Protein AF-A0A5C8M0U9-F1 (afdb_monomer)

Foldseek 3Di:
DDDDDDDDDDPPDDPPDDQDDQDPVVDPLVRSLVSLVVLLVVLVVLLVVLLVVVLVVLVVCCVVPVDNVSNVVSVVVVVVLVVCLQVVLVVQLVVPPPPNSVSSVSSSVSSSVSSVVSSVVSVVVVVVPD

Nearest PDB structures (foldseek):
  3gi7-assembly1_A  TM=7.971E-01  e=1.619E-02  Pseudomonas putida KT2440
  1s94-assembly1_A  TM=4.482E-01  e=2.150E+00  Doryteuthis pealeii
  8fvt-assembly1_B  TM=3.453E-01  e=6.035E+00  synthetic construct
  8fih-assembly1_C  TM=3.355E-01  e=8.361E+00  synthetic construct
  5vlr-assembly2_B  TM=3.424E-01  e=9.320E+00  Homo sapiens

Sequence (130 aa):
MIKPLLLLTVISAFPLSAQQNCDPQQQNKVDYMQCLDQQLQQTRRELTSWENNHLFKLEEQASSTGRKDGLKLFNKARQSFELYTEQDCRWQFVGQLPDNHTASVSYKQCQLYHLKQRIEFLKHVNSTSD

Structure (mmCIF, N/CA/C/O backbone):
data_AF-A0A5C8M0U9-F1
#
_entry.id   AF-A0A5C8M0U9-F1
#
loop_
_atom_site.group_PDB
_atom_site.id
_atom_site.type_symbol
_atom_site.label_atom_id
_atom_site.label_alt_id
_atom_site.label_comp_id
_atom_site.label_asym_id
_atom_site.label_entity_id
_atom_site.label_seq_id
_atom_site.pdbx_PDB_ins_code
_atom_site.Cartn_x
_atom_site.Cartn_y
_atom_site.Cartn_z
_atom_site.occupancy
_atom_site.B_iso_or_equiv
_atom_site.auth_seq_id
_atom_site.auth_comp_id
_atom_site.auth_asym_id
_atom_site.auth_atom_id
_atom_site.pdbx_PDB_model_num
ATOM 1 N N . MET A 1 1 ? 30.870 41.735 34.793 1.00 40.66 1 MET A N 1
ATOM 2 C CA . MET A 1 1 ? 30.517 41.886 33.363 1.00 40.66 1 MET A CA 1
ATOM 3 C C . MET A 1 1 ? 30.159 40.509 32.821 1.00 40.66 1 MET A C 1
ATOM 5 O O . MET A 1 1 ? 31.058 39.726 32.560 1.00 40.66 1 MET A O 1
ATOM 9 N N . ILE A 1 2 ? 28.868 40.172 32.753 1.00 47.47 2 ILE A N 1
ATOM 10 C CA . ILE A 1 2 ? 28.381 38.878 32.243 1.00 47.47 2 ILE A CA 1
ATOM 11 C C . ILE A 1 2 ? 27.804 39.149 30.853 1.00 47.47 2 ILE A C 1
ATOM 13 O O . ILE A 1 2 ? 26.896 39.964 30.713 1.00 47.47 2 ILE A O 1
ATOM 17 N N . LYS A 1 3 ? 28.394 38.538 29.824 1.00 48.59 3 LYS A N 1
ATOM 18 C CA . LYS A 1 3 ? 28.011 38.722 28.419 1.00 48.59 3 LYS A CA 1
ATOM 19 C C . LYS A 1 3 ? 26.978 37.639 28.071 1.00 48.59 3 LYS A C 1
ATOM 21 O O . LYS A 1 3 ? 27.310 36.464 28.224 1.00 48.59 3 LYS A O 1
ATOM 26 N N . PRO A 1 4 ? 25.748 37.981 27.653 1.00 50.06 4 PRO A N 1
ATOM 27 C CA . PRO A 1 4 ? 24.746 36.977 27.334 1.00 50.06 4 PRO A CA 1
ATOM 28 C C . PRO A 1 4 ? 25.096 36.340 25.986 1.00 50.06 4 PRO A C 1
ATOM 30 O O . PRO A 1 4 ? 25.284 37.031 24.984 1.00 50.06 4 PRO A O 1
ATOM 33 N N . LEU A 1 5 ? 25.228 35.016 25.982 1.00 57.94 5 LEU A N 1
ATOM 34 C CA . LEU A 1 5 ? 25.444 34.213 24.786 1.00 57.94 5 LEU A CA 1
ATOM 35 C C . LEU A 1 5 ? 24.072 33.946 24.147 1.00 57.94 5 LEU A C 1
ATOM 37 O O . LEU A 1 5 ? 23.254 33.219 24.706 1.00 57.94 5 LEU A O 1
ATOM 41 N N . LEU A 1 6 ? 23.800 34.581 23.006 1.00 57.78 6 LEU A N 1
ATOM 42 C CA . LEU A 1 6 ? 22.590 34.366 22.208 1.00 57.78 6 LEU A CA 1
ATOM 43 C C . LEU A 1 6 ? 22.635 32.971 21.562 1.00 57.78 6 LEU A C 1
ATOM 45 O O . LEU A 1 6 ? 23.455 32.727 20.677 1.00 57.78 6 LEU A O 1
ATOM 49 N N . LEU A 1 7 ? 21.753 32.064 21.994 1.00 56.03 7 LEU A N 1
ATOM 50 C CA . LEU A 1 7 ? 21.484 30.806 21.291 1.00 56.03 7 LEU A CA 1
ATOM 51 C C . LEU A 1 7 ? 20.644 31.097 20.037 1.00 56.03 7 LEU A C 1
ATOM 53 O O . LEU A 1 7 ? 19.485 31.495 20.138 1.00 56.03 7 LEU A O 1
ATOM 57 N N . LEU A 1 8 ? 21.225 30.871 18.859 1.00 55.44 8 LEU A N 1
ATOM 58 C CA . LEU A 1 8 ? 20.513 30.828 17.581 1.00 55.44 8 LEU A CA 1
ATOM 59 C C . LEU A 1 8 ? 19.784 29.484 17.462 1.00 55.44 8 LEU A C 1
ATOM 61 O O . LEU A 1 8 ? 20.412 28.441 17.282 1.00 55.44 8 LEU A O 1
ATOM 65 N N . THR A 1 9 ? 18.458 29.501 17.565 1.00 57.66 9 THR A N 1
ATOM 66 C CA . THR A 1 9 ? 17.616 28.343 17.259 1.00 57.66 9 THR A CA 1
ATOM 67 C C . THR A 1 9 ? 17.531 28.165 15.744 1.00 57.66 9 THR A C 1
ATOM 69 O O . THR A 1 9 ? 16.967 28.988 15.026 1.00 57.66 9 THR A O 1
ATOM 72 N N . VAL A 1 10 ? 18.113 27.078 15.239 1.00 63.31 10 VAL A N 1
ATOM 73 C CA . VAL A 1 10 ? 18.005 26.695 13.828 1.00 63.31 10 VAL A CA 1
ATOM 74 C C . VAL A 1 10 ? 16.630 26.062 13.626 1.00 63.31 10 VAL A C 1
ATOM 76 O O . VAL A 1 10 ? 16.391 24.933 14.045 1.00 63.31 10 VAL A O 1
ATOM 79 N N . ILE A 1 11 ? 15.701 26.800 13.019 1.00 65.00 11 ILE A N 1
ATOM 80 C CA . ILE A 1 11 ? 14.409 26.254 12.596 1.00 65.00 11 ILE A CA 1
ATOM 81 C C . ILE A 1 11 ? 14.674 25.441 11.326 1.00 65.00 11 ILE A C 1
ATOM 83 O O . ILE A 1 11 ? 14.799 25.993 10.234 1.00 65.00 11 ILE A O 1
ATOM 87 N N . SER A 1 12 ? 14.808 24.124 11.462 1.00 58.06 12 SER A N 1
ATOM 88 C CA . SER A 1 12 ? 14.847 23.213 10.319 1.00 58.06 12 SER A CA 1
ATOM 89 C C . SER A 1 12 ? 13.464 23.173 9.671 1.00 58.06 12 SER A C 1
ATOM 91 O O . SER A 1 12 ? 12.533 22.574 10.212 1.00 58.06 12 SER A O 1
ATOM 93 N N . ALA A 1 13 ? 13.324 23.825 8.518 1.00 58.94 13 ALA A N 1
ATOM 94 C CA . ALA A 1 13 ? 12.159 23.680 7.660 1.00 58.94 13 ALA A CA 1
ATOM 95 C C . ALA A 1 13 ? 12.150 22.256 7.084 1.00 58.94 13 ALA A C 1
ATOM 97 O O . ALA A 1 13 ? 12.946 21.927 6.205 1.00 58.94 13 ALA A O 1
ATOM 98 N N . PHE A 1 14 ? 11.270 21.395 7.595 1.00 59.28 14 PHE A N 1
ATOM 99 C CA . PHE A 1 14 ? 10.974 20.128 6.936 1.00 59.28 14 PHE A CA 1
ATOM 100 C C . PHE A 1 14 ? 10.232 20.453 5.634 1.00 59.28 14 PHE A C 1
ATOM 102 O O . PHE A 1 14 ? 9.195 21.119 5.699 1.00 59.28 14 PHE A O 1
ATOM 109 N N . PRO A 1 15 ? 10.735 20.048 4.455 1.00 54.22 15 PRO A N 1
ATOM 110 C CA . PRO A 1 15 ? 10.014 20.287 3.217 1.00 54.22 15 PRO A CA 1
ATOM 111 C C . PRO A 1 15 ? 8.663 19.571 3.293 1.00 54.22 15 PRO A C 1
ATOM 113 O O . PRO A 1 15 ? 8.599 18.351 3.452 1.00 54.22 15 PRO A O 1
ATOM 116 N N . LEU A 1 16 ? 7.582 20.347 3.191 1.00 53.25 16 LEU A N 1
ATOM 117 C CA . LEU A 1 16 ? 6.240 19.826 2.972 1.00 53.25 16 LEU A CA 1
ATOM 118 C C . LEU A 1 16 ? 6.297 19.067 1.641 1.00 53.25 16 LEU A C 1
ATOM 120 O O . LEU A 1 16 ? 6.581 19.668 0.605 1.00 53.25 16 LEU A O 1
ATOM 124 N N . SER A 1 17 ? 6.130 17.745 1.667 1.00 54.72 17 SER A N 1
ATOM 125 C CA . SER A 1 17 ? 6.232 16.911 0.470 1.00 54.72 17 SER A CA 1
ATOM 126 C C . SER A 1 17 ? 5.119 17.287 -0.508 1.00 54.72 17 SER A C 1
ATOM 128 O O . SER A 1 17 ? 3.985 16.826 -0.368 1.00 54.72 17 SER A O 1
ATOM 130 N N . ALA A 1 18 ? 5.427 18.151 -1.476 1.00 56.53 18 ALA A N 1
ATOM 131 C CA . ALA A 1 18 ? 4.554 18.414 -2.608 1.00 56.53 18 ALA A CA 1
ATOM 132 C C . ALA A 1 18 ? 4.308 17.094 -3.351 1.00 56.53 18 ALA A C 1
ATOM 134 O O . ALA A 1 18 ? 5.226 16.284 -3.493 1.00 56.53 18 ALA A O 1
ATOM 135 N N . GLN A 1 19 ? 3.073 16.873 -3.807 1.00 58.19 19 GLN A N 1
ATOM 136 C CA . GLN A 1 19 ? 2.703 15.710 -4.610 1.00 58.19 19 GLN A CA 1
ATOM 137 C C . GLN A 1 19 ? 3.597 15.680 -5.864 1.00 58.19 19 GLN A C 1
ATOM 139 O O . GLN A 1 19 ? 3.405 16.468 -6.789 1.00 58.19 19 GLN A O 1
ATOM 144 N N . GLN A 1 20 ? 4.621 14.826 -5.875 1.00 69.12 20 GLN A N 1
ATOM 145 C CA . GLN A 1 20 ? 5.516 14.689 -7.021 1.00 69.12 20 GLN A CA 1
ATOM 146 C C . GLN A 1 20 ? 4.771 13.952 -8.133 1.00 69.12 20 GLN A C 1
ATOM 148 O O . GLN A 1 20 ? 4.398 12.792 -7.969 1.00 69.12 20 GLN A O 1
ATOM 153 N N . ASN A 1 21 ? 4.568 14.610 -9.272 1.00 82.69 21 ASN A N 1
ATOM 154 C CA . ASN A 1 21 ? 4.055 13.955 -10.471 1.00 82.69 21 ASN A CA 1
ATOM 155 C C . ASN A 1 21 ? 5.217 13.236 -11.168 1.00 82.69 21 ASN A C 1
ATOM 157 O O . ASN A 1 21 ? 6.126 13.891 -11.672 1.00 82.69 21 ASN A O 1
ATOM 161 N N . CYS A 1 22 ? 5.205 11.899 -11.178 1.00 90.19 22 CYS A N 1
ATOM 162 C CA . CYS A 1 22 ? 6.167 11.121 -11.961 1.00 90.19 22 CYS A CA 1
ATOM 163 C C . CYS A 1 22 ? 5.694 11.059 -13.410 1.00 90.19 22 CYS A C 1
ATOM 165 O O . CYS A 1 22 ? 4.616 10.521 -13.672 1.00 90.19 22 CYS A O 1
ATOM 167 N N . ASP A 1 23 ? 6.502 11.565 -14.335 1.00 90.06 23 ASP A N 1
ATOM 168 C CA . ASP A 1 23 ? 6.188 11.601 -15.761 1.00 90.06 23 ASP A CA 1
ATOM 169 C C . ASP A 1 23 ? 7.299 10.895 -16.557 1.00 90.06 23 ASP A C 1
ATOM 171 O O . ASP A 1 23 ? 8.425 11.400 -16.621 1.00 90.06 23 ASP A O 1
ATOM 175 N N . PRO A 1 24 ? 7.006 9.744 -17.194 1.00 87.69 24 PRO A N 1
ATOM 176 C CA . PRO A 1 24 ? 7.995 9.019 -17.984 1.00 87.69 24 PRO A CA 1
ATOM 177 C C . PRO A 1 24 ? 8.442 9.778 -19.247 1.00 87.69 24 PRO A C 1
ATOM 179 O O . PRO A 1 24 ? 9.427 9.379 -19.859 1.00 87.69 24 PRO A O 1
ATOM 182 N N . GLN A 1 25 ? 7.742 10.846 -19.655 1.00 89.50 25 GLN A N 1
ATOM 183 C CA . GLN A 1 25 ? 8.141 11.714 -20.771 1.00 89.50 25 GLN A CA 1
ATOM 184 C C . GLN A 1 25 ? 9.144 12.798 -20.352 1.00 89.50 25 GLN A C 1
ATOM 186 O O . GLN A 1 25 ? 9.871 13.320 -21.195 1.00 89.50 25 GLN A O 1
ATOM 191 N N . GLN A 1 26 ? 9.189 13.147 -19.063 1.00 88.62 26 GLN A N 1
ATOM 192 C CA . GLN A 1 26 ? 10.030 14.232 -18.536 1.00 88.62 26 GLN A CA 1
ATOM 193 C C . GLN A 1 26 ? 11.240 13.724 -17.748 1.00 88.62 26 GLN A C 1
ATOM 195 O O . GLN A 1 26 ? 12.164 14.488 -17.473 1.00 88.62 26 GLN A O 1
ATOM 200 N N . GLN A 1 27 ? 11.242 12.447 -17.370 1.00 91.44 27 GLN A N 1
ATOM 201 C CA . GLN A 1 27 ? 12.256 11.838 -16.516 1.00 91.44 27 GLN A CA 1
ATOM 202 C C . GLN A 1 27 ? 12.974 10.716 -17.263 1.00 91.44 27 GLN A C 1
ATOM 204 O O . GLN A 1 27 ? 12.361 9.944 -18.001 1.00 91.44 27 GLN A O 1
ATOM 209 N N . ASN A 1 28 ? 14.285 10.581 -17.046 1.00 93.94 28 ASN A N 1
ATOM 210 C CA . ASN A 1 28 ? 14.985 9.382 -17.498 1.00 93.94 28 ASN A CA 1
ATOM 211 C C . ASN A 1 28 ? 14.521 8.158 -16.679 1.00 93.94 28 ASN A C 1
ATOM 213 O O . ASN A 1 28 ? 13.869 8.286 -15.643 1.00 93.94 28 ASN A O 1
ATOM 217 N N . LYS A 1 29 ? 14.888 6.952 -17.125 1.00 92.75 29 LYS A N 1
ATOM 218 C CA . LYS A 1 29 ? 14.478 5.693 -16.478 1.00 92.75 29 LYS A CA 1
ATOM 219 C C . LYS A 1 29 ? 14.811 5.632 -14.980 1.00 92.75 29 LYS A C 1
ATOM 221 O O . LYS A 1 29 ? 14.010 5.125 -14.202 1.00 92.75 29 LYS A O 1
ATOM 226 N N . VAL A 1 30 ? 15.979 6.136 -14.577 1.00 93.62 30 VAL A N 1
ATOM 227 C CA . VAL A 1 30 ? 16.429 6.105 -13.176 1.00 93.62 30 VAL A CA 1
ATOM 228 C C . VAL A 1 30 ? 15.604 7.073 -12.334 1.00 93.62 30 VAL A C 1
ATOM 230 O O . VAL A 1 30 ? 15.045 6.664 -11.318 1.00 93.62 30 VAL A O 1
ATOM 233 N N . ASP A 1 31 ? 15.463 8.315 -12.789 1.00 93.81 31 ASP A N 1
ATOM 234 C CA . ASP A 1 31 ? 14.711 9.358 -12.085 1.00 93.81 31 ASP A CA 1
ATOM 235 C C . ASP A 1 31 ? 13.225 9.000 -11.983 1.00 93.81 31 ASP A C 1
ATOM 237 O O . ASP A 1 31 ? 12.603 9.190 -10.938 1.00 93.81 31 ASP A O 1
ATOM 241 N N . TYR A 1 32 ? 12.659 8.417 -13.042 1.00 95.19 32 TYR A N 1
ATOM 242 C CA . TYR A 1 32 ? 11.277 7.950 -13.048 1.00 95.19 32 TYR A CA 1
ATOM 243 C C . TYR A 1 32 ? 11.053 6.836 -12.018 1.00 95.19 32 TYR A C 1
ATOM 245 O O . TYR A 1 32 ? 10.102 6.881 -11.238 1.00 95.19 32 TYR A O 1
ATOM 253 N N . MET A 1 33 ? 11.962 5.860 -11.959 1.00 95.38 33 MET A N 1
ATOM 254 C CA . MET A 1 33 ? 11.897 4.776 -10.979 1.00 95.38 33 MET A CA 1
ATOM 255 C C . MET A 1 33 ? 12.034 5.281 -9.540 1.00 95.38 33 MET A C 1
ATOM 257 O O . MET A 1 33 ? 11.239 4.893 -8.684 1.00 95.38 33 MET A O 1
ATOM 261 N N . GLN A 1 34 ? 12.983 6.186 -9.280 1.00 95.38 34 GLN A N 1
ATOM 262 C CA . GLN A 1 34 ? 13.146 6.820 -7.967 1.00 95.38 34 GLN A CA 1
ATOM 263 C C . GLN A 1 34 ? 11.910 7.628 -7.567 1.00 95.38 34 GLN A C 1
ATOM 265 O O . GLN A 1 34 ? 11.476 7.577 -6.417 1.00 95.38 34 GLN A O 1
ATOM 270 N N . CYS A 1 35 ? 11.309 8.337 -8.520 1.00 96.19 35 CYS A N 1
ATOM 271 C CA . CYS A 1 35 ? 10.071 9.064 -8.296 1.00 96.19 35 CYS A CA 1
ATOM 272 C C . CYS A 1 35 ? 8.926 8.113 -7.902 1.00 96.19 35 CYS A C 1
ATOM 274 O O . CYS A 1 35 ? 8.211 8.376 -6.933 1.00 96.19 35 CYS A O 1
ATOM 276 N N . LEU A 1 36 ? 8.769 6.976 -8.595 1.00 96.75 36 LEU A N 1
ATOM 277 C CA . LEU A 1 36 ? 7.761 5.970 -8.240 1.00 96.75 36 LEU A CA 1
ATOM 278 C C . LEU A 1 36 ? 7.990 5.398 -6.834 1.00 96.75 36 LEU A C 1
ATOM 280 O O . LEU A 1 36 ? 7.025 5.179 -6.102 1.00 96.75 36 LEU A O 1
ATOM 284 N N . ASP A 1 37 ? 9.246 5.190 -6.434 1.00 97.19 37 ASP A N 1
ATOM 285 C CA . ASP A 1 37 ? 9.594 4.764 -5.075 1.00 97.19 37 ASP A CA 1
ATOM 286 C C . ASP A 1 37 ? 9.204 5.799 -4.0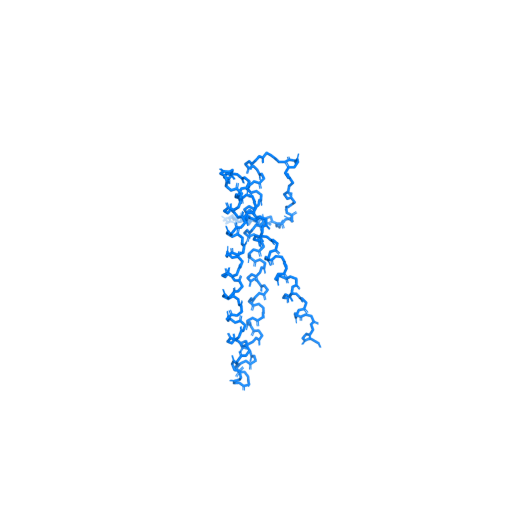15 1.00 97.19 37 ASP A C 1
ATOM 288 O O . ASP A 1 37 ? 8.595 5.447 -2.999 1.00 97.19 37 ASP A O 1
ATOM 292 N N . GLN A 1 38 ? 9.486 7.079 -4.269 1.00 96.50 38 GLN A N 1
ATOM 293 C CA . GLN A 1 38 ? 9.098 8.180 -3.385 1.00 96.50 38 GLN A CA 1
ATOM 294 C C . GLN A 1 38 ? 7.574 8.294 -3.264 1.00 96.50 38 GLN A C 1
ATOM 296 O O . GLN A 1 38 ? 7.053 8.365 -2.145 1.00 96.50 38 GLN A O 1
ATOM 301 N N . GLN A 1 39 ? 6.847 8.233 -4.388 1.00 96.38 39 GLN A N 1
ATOM 302 C CA . GLN A 1 39 ? 5.383 8.214 -4.378 1.00 96.38 39 GLN A CA 1
ATOM 303 C C . GLN A 1 39 ? 4.849 7.017 -3.589 1.00 96.38 39 GLN A C 1
ATOM 305 O O . GLN A 1 39 ? 3.995 7.201 -2.728 1.00 96.38 39 GLN A O 1
ATOM 310 N N . LEU A 1 40 ? 5.366 5.805 -3.814 1.00 97.25 40 LEU A N 1
ATOM 311 C CA . LEU A 1 40 ? 4.925 4.614 -3.081 1.00 97.25 40 LEU A CA 1
ATOM 312 C C . LEU A 1 40 ? 5.128 4.762 -1.578 1.00 97.25 40 LEU A C 1
ATOM 314 O O . LEU A 1 40 ? 4.238 4.426 -0.797 1.00 97.25 40 LEU A O 1
ATOM 318 N N . GLN A 1 41 ? 6.287 5.266 -1.161 1.00 97.38 41 GLN A N 1
ATOM 319 C CA . GLN A 1 41 ? 6.575 5.490 0.248 1.00 97.38 41 GLN A CA 1
ATOM 320 C C . GLN A 1 41 ? 5.606 6.513 0.857 1.00 97.38 41 GLN A C 1
ATOM 322 O O . GLN A 1 41 ? 5.092 6.294 1.956 1.00 97.38 41 GLN A O 1
ATOM 327 N N . GLN A 1 42 ? 5.324 7.607 0.145 1.00 96.75 42 GLN A N 1
ATOM 328 C CA . GLN A 1 42 ? 4.388 8.631 0.598 1.00 96.75 42 GLN A CA 1
ATOM 329 C C . GLN A 1 42 ? 2.951 8.104 0.672 1.00 96.75 42 GLN A C 1
ATOM 331 O O . GLN A 1 42 ? 2.295 8.274 1.697 1.00 96.75 42 GLN A O 1
ATOM 336 N N . THR A 1 43 ? 2.475 7.415 -0.365 1.00 97.31 43 THR A N 1
ATOM 337 C CA . THR A 1 43 ? 1.122 6.846 -0.398 1.00 97.31 43 THR A CA 1
ATOM 338 C C . THR A 1 43 ? 0.947 5.761 0.669 1.00 97.31 43 THR A C 1
ATOM 340 O O . THR A 1 43 ? -0.099 5.702 1.305 1.00 97.31 43 THR A O 1
ATOM 343 N N . ARG A 1 44 ? 1.973 4.945 0.957 1.00 98.06 44 ARG A N 1
ATOM 344 C CA . ARG A 1 44 ? 1.930 3.994 2.086 1.00 98.06 44 ARG A CA 1
ATOM 345 C C . ARG A 1 44 ? 1.769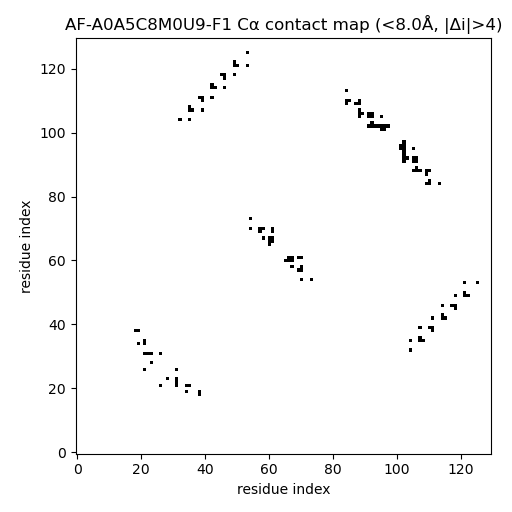 4.704 3.429 1.00 98.06 44 ARG A C 1
ATOM 347 O O . ARG A 1 44 ? 0.939 4.282 4.226 1.00 98.06 44 ARG A O 1
ATOM 354 N N . ARG A 1 45 ? 2.509 5.795 3.669 1.00 98.00 45 ARG A N 1
ATOM 355 C CA . ARG A 1 45 ? 2.343 6.609 4.888 1.00 98.00 45 ARG A CA 1
ATOM 356 C C . ARG A 1 45 ? 0.939 7.198 4.997 1.00 98.00 45 ARG A C 1
ATOM 358 O O . ARG A 1 45 ? 0.351 7.151 6.074 1.00 98.00 45 ARG A O 1
ATOM 365 N N . GLU A 1 46 ? 0.405 7.729 3.897 1.00 97.44 46 GLU A N 1
ATOM 366 C CA . GLU A 1 46 ? -0.962 8.258 3.859 1.00 97.44 46 GLU A CA 1
ATOM 367 C C . GLU A 1 46 ? -1.982 7.159 4.183 1.00 97.44 46 GLU A C 1
ATOM 369 O O . GLU A 1 46 ? -2.827 7.356 5.057 1.00 97.44 46 GLU A O 1
ATOM 374 N N . LEU A 1 47 ? -1.865 5.979 3.562 1.00 98.25 47 LEU A N 1
ATOM 375 C CA . LEU A 1 47 ? -2.721 4.834 3.867 1.00 98.25 47 LEU A CA 1
ATOM 376 C C . LEU A 1 47 ? -2.650 4.465 5.353 1.00 98.25 47 LEU A C 1
ATOM 378 O O . LEU A 1 47 ? -3.692 4.355 5.993 1.00 98.25 47 LEU A O 1
ATOM 382 N N . THR A 1 48 ? -1.448 4.334 5.923 1.00 98.12 48 THR A N 1
ATOM 383 C CA . THR A 1 48 ? -1.273 4.044 7.354 1.00 98.12 48 THR A CA 1
ATOM 384 C C . THR A 1 48 ? -1.955 5.090 8.235 1.00 98.12 48 THR A C 1
ATOM 386 O O . THR A 1 48 ? -2.610 4.725 9.208 1.00 98.12 48 THR A O 1
ATOM 389 N N . SER A 1 49 ? -1.852 6.378 7.900 1.00 97.62 49 SER A N 1
ATOM 390 C CA . SER A 1 49 ? -2.527 7.440 8.652 1.00 97.62 49 SER A CA 1
ATOM 391 C C . SER A 1 49 ? -4.046 7.263 8.643 1.00 97.62 49 SER A C 1
ATOM 393 O O . SER A 1 49 ? -4.680 7.348 9.694 1.00 97.62 49 SER A O 1
ATOM 395 N N . TRP A 1 50 ? -4.637 6.983 7.479 1.00 97.56 50 TRP A N 1
ATOM 396 C CA . TRP A 1 50 ? -6.079 6.752 7.373 1.00 97.56 50 TRP A CA 1
ATOM 397 C C . TRP A 1 50 ? -6.514 5.483 8.101 1.00 97.56 50 TRP A C 1
ATOM 399 O O . TRP A 1 50 ? -7.508 5.502 8.822 1.00 97.56 50 TRP A O 1
ATOM 409 N N . GLU A 1 51 ? -5.766 4.390 7.972 1.00 97.62 51 GLU A N 1
ATOM 410 C CA . GLU A 1 51 ? -6.049 3.151 8.696 1.00 97.62 51 GLU A CA 1
ATOM 411 C C . GLU A 1 51 ? -5.989 3.336 10.212 1.00 97.62 51 GLU A C 1
ATOM 413 O O . GLU A 1 51 ? -6.862 2.830 10.914 1.00 97.62 51 GLU A O 1
ATOM 418 N N . ASN A 1 52 ? -5.008 4.087 10.716 1.00 97.50 52 ASN A N 1
ATOM 419 C CA . ASN A 1 52 ? -4.874 4.365 12.144 1.00 97.50 52 ASN A CA 1
ATOM 420 C C . ASN A 1 52 ? -6.041 5.207 12.679 1.00 97.50 52 ASN A C 1
ATOM 422 O O . ASN A 1 52 ? -6.523 4.936 13.776 1.00 97.50 52 ASN A O 1
ATOM 426 N N . ASN A 1 53 ? -6.550 6.165 11.898 1.00 95.94 53 ASN A N 1
ATOM 427 C CA . ASN A 1 53 ? -7.746 6.926 12.274 1.00 95.94 53 ASN A CA 1
ATOM 428 C C . ASN A 1 53 ? -8.969 6.008 12.451 1.00 95.94 53 ASN A C 1
ATOM 430 O O . ASN A 1 53 ? -9.724 6.149 13.413 1.00 95.94 53 ASN A O 1
ATOM 434 N N . HIS A 1 54 ? -9.153 5.041 11.547 1.00 96.38 54 HIS A N 1
ATOM 435 C CA . HIS A 1 54 ? -10.232 4.049 11.647 1.00 96.38 54 HIS A CA 1
ATOM 436 C C . HIS A 1 54 ? -10.023 3.073 12.809 1.00 96.38 54 HIS A C 1
ATOM 438 O O . HIS A 1 54 ? -10.978 2.756 13.516 1.00 96.38 54 HIS A O 1
ATOM 444 N N . LEU A 1 55 ? -8.785 2.623 13.040 1.00 96.88 55 LEU A N 1
ATOM 445 C CA . LEU A 1 55 ? -8.450 1.781 14.192 1.00 96.88 55 LEU A CA 1
ATOM 446 C C . LEU A 1 55 ? -8.815 2.459 15.504 1.00 96.88 55 LEU A C 1
ATOM 448 O O . LEU A 1 55 ? -9.507 1.846 16.307 1.00 96.88 55 LEU A O 1
ATOM 452 N N . PHE A 1 56 ? -8.415 3.718 15.682 1.00 96.56 56 PHE A N 1
ATOM 453 C CA . PHE A 1 56 ? -8.681 4.472 16.903 1.00 96.56 56 PHE A CA 1
ATOM 454 C C . PHE A 1 56 ? -10.182 4.507 17.235 1.00 96.56 56 PHE A C 1
ATOM 456 O O . PHE A 1 56 ? -10.585 4.152 18.342 1.00 96.56 56 PHE A O 1
ATOM 463 N N . LYS A 1 57 ? -11.029 4.826 16.245 1.00 95.06 57 LYS A N 1
ATOM 464 C CA . LYS A 1 57 ? -12.495 4.833 16.401 1.00 95.06 57 LYS A CA 1
ATOM 465 C C . LYS A 1 57 ? -13.053 3.450 16.759 1.00 95.06 57 LYS A C 1
ATOM 467 O O . LYS A 1 57 ? -13.919 3.316 17.623 1.00 95.06 57 LYS A O 1
ATOM 472 N N . LEU A 1 58 ? -12.563 2.397 16.103 1.00 96.56 58 LEU A N 1
ATOM 473 C CA . LEU A 1 58 ? -13.012 1.025 16.355 1.00 96.56 58 LEU A CA 1
ATOM 474 C C . LEU A 1 58 ? -12.549 0.496 17.719 1.00 96.56 58 LEU A C 1
ATOM 476 O O . LEU A 1 58 ? -13.275 -0.273 18.351 1.00 96.56 58 LEU A O 1
ATOM 480 N N . GLU A 1 59 ? -11.366 0.897 18.178 1.00 96.94 59 GLU A N 1
ATOM 481 C CA . GLU A 1 59 ? -10.843 0.594 19.511 1.00 96.94 59 GLU A CA 1
ATOM 482 C C . GLU A 1 59 ? -11.669 1.284 20.598 1.00 96.94 59 GLU A C 1
ATOM 484 O O . GLU A 1 59 ? -12.062 0.632 21.568 1.00 96.94 59 GLU A O 1
ATOM 489 N N . GLU A 1 60 ? -12.020 2.556 20.407 1.00 96.50 60 GLU A N 1
ATOM 490 C CA . GLU A 1 60 ? -12.914 3.294 21.302 1.00 96.50 60 GLU A CA 1
ATOM 491 C C . GLU A 1 60 ? -14.304 2.642 21.381 1.00 96.50 60 GLU A C 1
ATOM 493 O O . GLU A 1 60 ? -14.826 2.393 22.475 1.00 96.50 60 GLU A O 1
ATOM 498 N N . GLN A 1 61 ? -14.890 2.269 20.239 1.00 95.12 61 GLN A N 1
ATOM 499 C CA . GLN A 1 61 ? -16.172 1.561 20.200 1.00 95.12 61 GLN A CA 1
ATOM 500 C C . GLN A 1 61 ? -16.095 0.194 20.899 1.00 95.12 61 GLN A C 1
ATOM 502 O O . GLN A 1 61 ? -17.011 -0.203 21.629 1.00 95.12 61 GLN A O 1
ATOM 507 N N . ALA A 1 62 ? -15.014 -0.552 20.672 1.00 96.69 62 ALA A N 1
ATOM 508 C CA . ALA A 1 62 ? -14.797 -1.850 21.296 1.00 96.69 62 ALA A CA 1
ATOM 509 C C . ALA A 1 62 ? -14.618 -1.730 22.816 1.00 96.69 62 ALA A C 1
ATOM 511 O O . ALA A 1 62 ? -15.116 -2.584 23.549 1.00 96.69 62 ALA A O 1
ATOM 512 N N . SER A 1 63 ? -13.940 -0.678 23.280 1.00 97.31 63 SER A N 1
ATOM 513 C CA . SER A 1 63 ? -13.730 -0.383 24.700 1.00 97.31 63 SER A CA 1
ATOM 514 C C . SER A 1 63 ? -15.034 0.013 25.399 1.00 97.31 63 SER A C 1
ATOM 516 O O . SER A 1 63 ? -15.366 -0.535 26.447 1.00 97.31 63 SER A O 1
ATOM 518 N N . SER A 1 64 ? -15.822 0.898 24.782 1.00 96.75 64 SER A N 1
ATOM 519 C CA . SER A 1 64 ? -17.072 1.420 25.355 1.00 96.75 64 SER A CA 1
ATOM 520 C C . SER A 1 64 ? -18.238 0.427 25.319 1.00 96.75 64 SER A C 1
ATOM 522 O O . SER A 1 64 ? -19.048 0.398 26.242 1.00 96.75 64 SER A O 1
ATOM 524 N N . THR A 1 65 ? -18.342 -0.401 24.273 1.00 96.06 65 THR A N 1
ATOM 525 C CA . THR A 1 65 ? -19.491 -1.311 24.075 1.00 96.06 65 THR A CA 1
ATOM 526 C C . THR A 1 65 ? -19.171 -2.788 24.301 1.00 96.06 65 THR A C 1
ATOM 528 O O . THR A 1 65 ? -20.078 -3.619 24.298 1.00 96.06 65 THR A O 1
ATOM 531 N N . GLY A 1 66 ? -17.891 -3.156 24.405 1.00 95.81 66 GLY A N 1
ATOM 532 C CA . GLY A 1 66 ? -17.434 -4.549 24.426 1.00 95.81 66 GLY A CA 1
ATOM 533 C C . GLY A 1 66 ? -17.515 -5.278 23.074 1.00 95.81 66 GLY A C 1
ATOM 534 O O . GLY A 1 66 ? -17.002 -6.393 22.949 1.00 95.81 66 GLY A O 1
ATOM 535 N N . ARG A 1 67 ? -18.118 -4.678 22.035 1.00 94.75 67 ARG A N 1
ATOM 536 C CA . ARG A 1 67 ? -18.292 -5.295 20.707 1.00 94.75 67 ARG A CA 1
ATOM 537 C C . ARG A 1 67 ? -17.022 -5.165 19.866 1.00 94.75 67 ARG A C 1
ATOM 539 O O . ARG A 1 67 ? -16.772 -4.133 19.249 1.00 94.75 67 ARG A O 1
ATOM 546 N N . LYS A 1 68 ? -16.228 -6.239 19.812 1.00 96.62 68 LYS A N 1
ATOM 547 C CA . LYS A 1 68 ? -14.906 -6.268 19.150 1.00 96.62 68 LYS A CA 1
ATOM 548 C C . LYS A 1 68 ? -14.931 -6.677 17.672 1.00 96.62 68 LYS A C 1
ATOM 550 O O . LYS A 1 68 ? -13.883 -6.669 17.031 1.00 96.62 68 LYS A O 1
ATOM 555 N N . ASP A 1 69 ? -16.082 -7.067 17.130 1.00 96.56 69 ASP A N 1
ATOM 556 C CA . ASP A 1 69 ? -16.144 -7.697 15.803 1.00 96.56 69 ASP A CA 1
ATOM 557 C C . ASP A 1 69 ? -15.748 -6.740 14.677 1.00 96.56 69 ASP A C 1
ATOM 559 O O . ASP A 1 69 ? -14.974 -7.125 13.804 1.00 96.56 69 ASP A O 1
ATOM 563 N N . GLY A 1 70 ? -16.173 -5.473 14.749 1.00 95.44 70 GLY A N 1
ATOM 564 C CA . GLY A 1 70 ? -15.766 -4.439 13.791 1.00 95.44 70 GLY A CA 1
ATOM 565 C C . GLY A 1 70 ? -14.246 -4.247 13.746 1.00 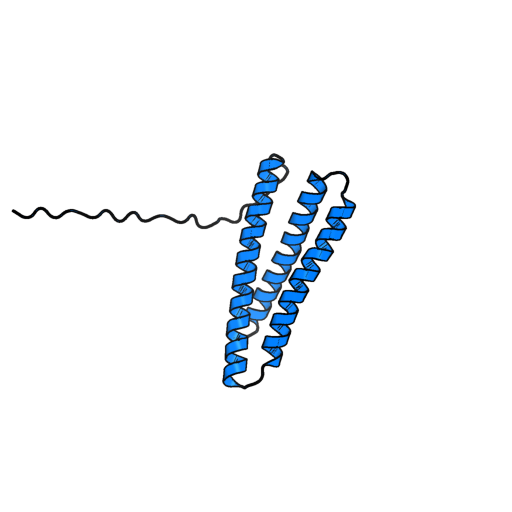95.44 70 GLY A C 1
ATOM 566 O O . GLY A 1 70 ? -13.651 -4.292 12.672 1.00 95.44 70 GLY A O 1
ATOM 567 N N . LEU A 1 71 ? -13.599 -4.14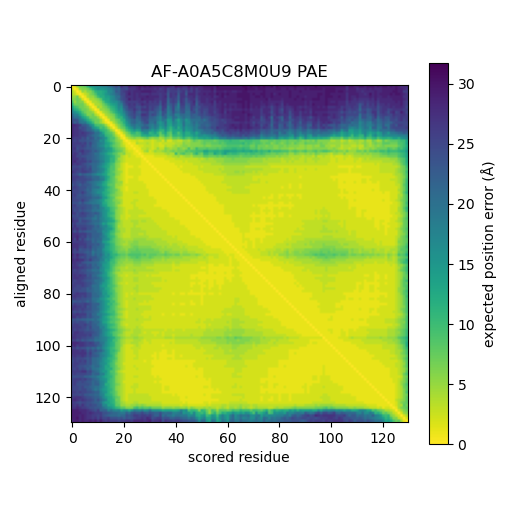2 14.913 1.00 97.38 71 LEU A N 1
ATOM 568 C CA . LEU A 1 71 ? -12.141 -4.028 15.025 1.00 97.38 71 LEU A CA 1
ATOM 569 C C . LEU A 1 71 ? -11.416 -5.259 14.453 1.00 97.38 71 LEU A C 1
ATOM 571 O O . LEU A 1 71 ? -10.430 -5.125 13.725 1.00 97.38 71 LEU A O 1
ATOM 575 N N . LYS A 1 72 ? -11.903 -6.470 14.755 1.00 98.06 72 LYS A N 1
ATOM 576 C CA . LYS A 1 72 ? -11.328 -7.719 14.224 1.00 98.06 72 LYS A CA 1
ATOM 577 C C . LYS A 1 72 ? -11.447 -7.791 12.701 1.00 98.06 72 LYS A C 1
ATOM 579 O O . LYS A 1 72 ? -10.473 -8.121 12.026 1.00 98.06 72 LYS A O 1
ATOM 584 N N . LEU A 1 73 ? -12.624 -7.475 12.163 1.00 98.12 73 LEU A N 1
ATOM 585 C CA . LEU A 1 73 ? -12.887 -7.502 10.724 1.00 98.12 73 LEU A CA 1
ATOM 586 C C . LEU A 1 73 ? -12.069 -6.444 9.985 1.00 98.12 73 LEU A C 1
ATOM 588 O O . LEU A 1 73 ? -11.503 -6.750 8.938 1.00 98.12 73 LEU A O 1
ATOM 592 N N . PHE A 1 74 ? -11.937 -5.240 10.545 1.00 97.88 74 PHE A N 1
ATOM 593 C CA . PHE A 1 74 ? -11.118 -4.191 9.947 1.00 97.88 74 PHE A CA 1
ATOM 594 C C . PHE A 1 74 ? -9.639 -4.590 9.883 1.00 97.88 74 PHE A C 1
ATOM 596 O O . PHE A 1 74 ? -9.027 -4.489 8.822 1.00 97.88 74 PHE A O 1
ATOM 603 N N . ASN A 1 75 ? -9.080 -5.140 10.966 1.00 98.19 75 ASN A N 1
ATOM 604 C CA . ASN A 1 75 ? -7.708 -5.655 10.958 1.00 98.19 75 ASN A CA 1
ATOM 605 C C . ASN A 1 75 ? -7.502 -6.762 9.915 1.00 98.19 75 ASN A C 1
ATOM 607 O O . ASN A 1 75 ? -6.532 -6.724 9.158 1.00 98.19 75 ASN A O 1
ATOM 611 N N . LYS A 1 76 ? -8.443 -7.709 9.811 1.00 98.44 76 LYS A N 1
ATOM 612 C CA . LYS A 1 76 ? -8.394 -8.755 8.782 1.00 98.44 76 LYS A CA 1
ATOM 613 C C . LYS A 1 76 ? -8.469 -8.175 7.367 1.00 98.44 76 LYS A C 1
ATOM 615 O O . LYS A 1 76 ? -7.753 -8.641 6.481 1.00 98.44 76 LYS A O 1
ATOM 620 N N . ALA A 1 77 ? -9.311 -7.166 7.146 1.00 98.25 77 ALA A N 1
ATOM 621 C CA . ALA A 1 77 ? -9.445 -6.508 5.851 1.00 98.25 77 ALA A CA 1
ATOM 622 C C . ALA A 1 77 ? -8.143 -5.818 5.420 1.00 98.25 77 ALA A C 1
ATOM 624 O O . ALA A 1 77 ? -7.771 -5.925 4.257 1.00 98.25 77 ALA A O 1
ATOM 625 N N . ARG A 1 78 ? -7.419 -5.178 6.348 1.00 98.06 78 ARG A N 1
ATOM 626 C CA . ARG A 1 78 ? -6.107 -4.558 6.077 1.00 98.06 78 ARG A CA 1
ATOM 627 C C . ARG A 1 78 ? -5.062 -5.583 5.636 1.00 98.06 78 ARG A C 1
ATOM 629 O O . ARG A 1 78 ? -4.458 -5.421 4.584 1.00 98.06 78 ARG A O 1
ATOM 636 N N . GLN A 1 79 ? -4.925 -6.678 6.386 1.00 98.25 79 GLN A N 1
ATOM 637 C CA . GLN A 1 79 ? -3.999 -7.770 6.047 1.00 98.25 79 GLN A CA 1
ATOM 638 C C . GLN A 1 79 ? -4.347 -8.413 4.698 1.00 98.25 79 GLN A C 1
ATOM 640 O O . GLN A 1 79 ? -3.476 -8.685 3.876 1.00 98.25 79 GLN A O 1
ATOM 645 N N . SER A 1 80 ? -5.641 -8.628 4.450 1.00 98.56 80 SER A N 1
ATOM 646 C CA . SER A 1 80 ? -6.111 -9.208 3.188 1.00 98.56 80 SER A CA 1
ATOM 647 C C . SER A 1 80 ? -5.869 -8.263 2.009 1.00 98.56 80 SER A C 1
ATOM 649 O O . SER A 1 80 ? -5.542 -8.722 0.921 1.00 98.56 80 SER A O 1
ATOM 651 N N . PHE A 1 81 ? -6.004 -6.951 2.220 1.00 98.62 81 PHE A N 1
ATOM 652 C CA . PHE A 1 81 ? -5.730 -5.936 1.207 1.00 98.62 81 PHE A CA 1
ATOM 653 C C . PHE A 1 81 ? -4.242 -5.865 0.838 1.00 98.62 81 PHE A C 1
ATOM 655 O O . PHE A 1 81 ? -3.920 -5.760 -0.345 1.00 98.62 81 PHE A O 1
ATOM 662 N N . GLU A 1 82 ? -3.341 -5.964 1.819 1.00 98.31 82 GLU A N 1
ATOM 663 C CA . GLU A 1 82 ? -1.895 -6.023 1.574 1.00 98.31 82 GLU A CA 1
ATOM 664 C C . GLU A 1 82 ? -1.532 -7.233 0.705 1.00 98.31 82 GLU A C 1
ATOM 666 O O . GLU A 1 82 ? -0.924 -7.069 -0.355 1.00 98.31 82 GLU A O 1
ATOM 671 N N . LEU A 1 83 ? -2.003 -8.425 1.090 1.00 98.62 83 LEU A N 1
ATOM 672 C CA . LEU A 1 83 ? -1.775 -9.651 0.325 1.00 98.62 83 LEU A CA 1
ATOM 673 C C . LEU A 1 83 ? -2.378 -9.571 -1.084 1.00 98.62 83 LEU A C 1
ATOM 675 O O . LEU A 1 83 ? -1.720 -9.931 -2.057 1.00 98.62 83 LEU A O 1
ATOM 679 N N . TYR A 1 84 ? -3.618 -9.090 -1.208 1.00 98.69 84 TYR A N 1
ATOM 680 C CA . TYR A 1 84 ? -4.275 -8.907 -2.503 1.00 98.69 84 TYR A CA 1
ATOM 681 C C . TYR A 1 84 ? -3.465 -7.977 -3.412 1.00 98.69 84 TYR A C 1
ATOM 68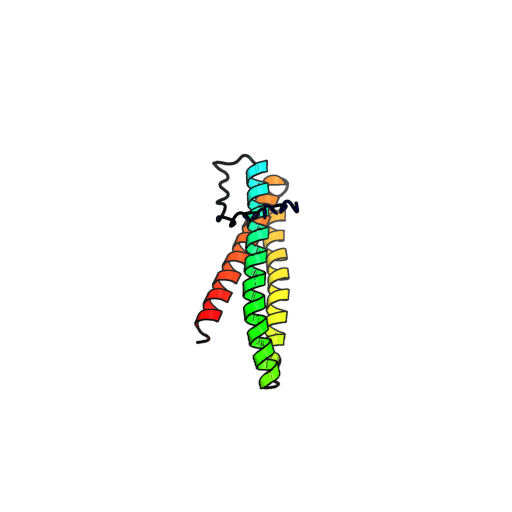3 O O . TYR A 1 84 ? -3.195 -8.331 -4.555 1.00 98.69 84 TYR A O 1
ATOM 691 N N . THR A 1 85 ? -3.026 -6.829 -2.891 1.00 98.75 85 THR A N 1
ATOM 692 C CA . THR A 1 85 ? -2.232 -5.851 -3.647 1.00 98.75 85 THR A CA 1
ATOM 693 C C . THR A 1 85 ? -0.908 -6.452 -4.109 1.00 98.75 85 THR A C 1
ATOM 695 O O . THR A 1 85 ? -0.498 -6.241 -5.248 1.00 98.75 85 THR A O 1
ATOM 698 N N . GLU A 1 86 ? -0.229 -7.218 -3.251 1.00 98.44 86 GLU A N 1
ATOM 699 C CA . GLU A 1 86 ? 1.009 -7.899 -3.627 1.00 98.44 86 GLU A CA 1
ATOM 700 C C . GLU A 1 86 ? 0.776 -8.887 -4.775 1.00 98.44 86 GLU A C 1
ATOM 702 O O . GLU A 1 86 ? 1.453 -8.804 -5.800 1.00 98.44 86 GLU A O 1
ATOM 707 N N . GLN A 1 87 ? -0.191 -9.797 -4.630 1.00 98.75 87 GLN A N 1
ATOM 708 C CA . GLN A 1 87 ? -0.441 -10.838 -5.629 1.00 98.75 87 GLN A CA 1
ATOM 709 C C . GLN A 1 87 ? -0.958 -10.258 -6.950 1.00 98.75 87 GLN A C 1
ATOM 711 O O . GLN A 1 87 ? -0.495 -10.664 -8.020 1.00 98.75 87 GLN A O 1
ATOM 716 N N . ASP A 1 88 ? -1.861 -9.279 -6.884 1.00 98.69 88 ASP A N 1
ATOM 717 C CA . ASP A 1 88 ? -2.432 -8.646 -8.071 1.00 98.69 88 ASP A CA 1
ATOM 718 C C . ASP A 1 88 ? -1.384 -7.854 -8.866 1.00 98.69 88 ASP A C 1
ATOM 720 O O . ASP A 1 88 ? -1.367 -7.871 -10.094 1.00 98.69 88 ASP A O 1
ATOM 724 N N . CYS A 1 89 ? -0.421 -7.225 -8.192 1.00 98.81 89 CYS A N 1
ATOM 725 C CA . CYS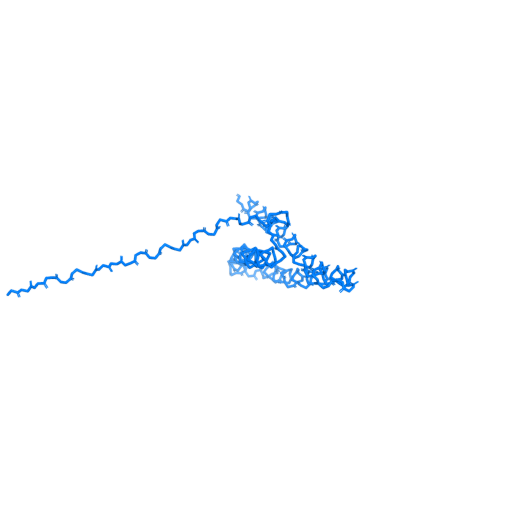 A 1 89 ? 0.674 -6.564 -8.898 1.00 98.81 89 CYS A CA 1
ATOM 726 C C . CYS A 1 89 ? 1.750 -7.548 -9.368 1.00 98.81 89 CYS A C 1
ATOM 728 O O . CYS A 1 89 ? 2.384 -7.334 -10.405 1.00 98.81 89 CYS A O 1
ATOM 730 N N . ARG A 1 90 ? 1.965 -8.651 -8.642 1.00 98.62 90 ARG A N 1
ATOM 731 C CA . ARG A 1 90 ? 3.005 -9.634 -8.967 1.00 98.62 90 ARG A CA 1
ATOM 732 C C . ARG A 1 90 ? 2.719 -10.394 -10.256 1.00 98.62 90 ARG A C 1
ATOM 734 O O . ARG A 1 90 ? 3.659 -10.649 -11.008 1.00 98.62 90 ARG A O 1
ATOM 741 N N . TRP A 1 91 ? 1.467 -10.752 -10.543 1.00 98.44 91 TRP A N 1
ATOM 742 C CA . TRP A 1 91 ? 1.172 -11.428 -11.811 1.00 98.44 91 TRP A CA 1
ATOM 743 C C . TRP A 1 91 ? 1.433 -10.502 -13.010 1.00 98.44 91 TRP A C 1
ATOM 745 O O . TRP A 1 91 ? 1.981 -10.955 -14.014 1.00 98.44 91 TRP A O 1
ATOM 755 N N . GLN A 1 92 ? 1.137 -9.201 -12.877 1.00 98.25 92 GLN A N 1
ATOM 756 C CA . GLN A 1 92 ? 1.413 -8.200 -13.913 1.00 98.25 92 GLN A CA 1
ATOM 757 C C . GLN A 1 92 ? 2.916 -8.059 -14.152 1.00 98.25 92 GLN A C 1
ATOM 759 O O . GLN A 1 92 ? 3.353 -8.098 -15.298 1.00 98.25 92 GLN A O 1
ATOM 764 N N . PHE A 1 93 ? 3.715 -7.992 -13.079 1.00 98.44 93 PHE A N 1
ATOM 765 C CA . PHE A 1 93 ? 5.179 -8.008 -13.165 1.00 98.44 93 PHE A CA 1
ATOM 766 C C . PHE A 1 93 ? 5.682 -9.202 -13.986 1.00 98.44 93 PHE A C 1
ATOM 768 O O . PHE A 1 93 ? 6.469 -9.027 -14.913 1.00 98.44 93 PHE A O 1
ATOM 775 N N . VAL A 1 94 ? 5.205 -10.414 -13.673 1.00 98.50 94 VAL A N 1
ATOM 776 C CA . VAL A 1 94 ? 5.612 -11.639 -14.382 1.00 98.50 94 VAL A CA 1
ATOM 777 C C . VAL A 1 94 ? 5.221 -11.576 -15.860 1.00 98.50 94 VAL A C 1
ATOM 779 O O . VAL A 1 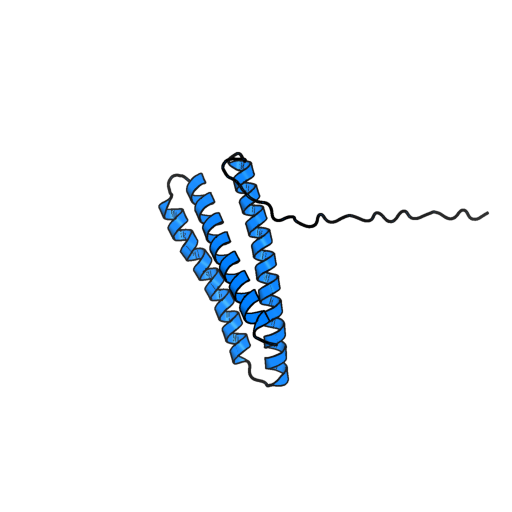94 ? 6.008 -11.990 -16.707 1.00 98.50 94 VAL A O 1
ATOM 782 N N . GLY A 1 95 ? 4.055 -11.010 -16.181 1.00 98.00 95 GLY A N 1
ATOM 783 C CA . GLY A 1 95 ? 3.590 -10.830 -17.558 1.00 98.00 95 GLY A CA 1
ATOM 784 C C . GLY A 1 95 ? 4.419 -9.854 -18.404 1.00 98.00 95 GLY A C 1
ATOM 785 O O . GLY A 1 95 ? 4.315 -9.892 -19.625 1.00 98.00 95 GLY A O 1
ATOM 786 N N . GLN A 1 96 ? 5.243 -9.002 -17.783 1.00 98.19 96 GLN A N 1
ATOM 787 C CA . GLN A 1 96 ? 6.114 -8.037 -18.472 1.00 98.19 96 GLN A CA 1
ATOM 788 C C . GLN A 1 96 ? 7.556 -8.541 -18.670 1.00 98.19 96 GLN A C 1
ATOM 790 O O . GLN A 1 96 ? 8.374 -7.871 -19.303 1.00 98.19 96 GLN A O 1
ATOM 795 N N . LEU A 1 97 ? 7.904 -9.713 -18.130 1.00 96.88 97 LEU A N 1
ATOM 796 C CA . LEU A 1 97 ? 9.224 -10.309 -18.331 1.00 96.88 97 LEU A CA 1
ATOM 797 C C . LEU A 1 97 ? 9.420 -10.746 -19.798 1.00 96.88 97 LEU A C 1
ATOM 799 O O . LEU A 1 97 ? 8.456 -11.141 -20.455 1.00 96.88 97 LEU A O 1
ATOM 803 N N . PRO A 1 98 ? 10.660 -10.714 -20.330 1.00 97.81 98 PRO A N 1
ATOM 804 C CA . PRO A 1 98 ? 11.933 -10.501 -19.629 1.00 97.81 98 PRO A CA 1
ATOM 805 C C . PRO A 1 98 ? 12.362 -9.030 -19.472 1.00 97.81 98 PRO A C 1
ATOM 807 O O . PRO A 1 98 ? 13.474 -8.777 -19.005 1.00 97.81 98 PRO A O 1
ATOM 810 N N . ASP A 1 99 ? 11.533 -8.049 -19.848 1.00 97.75 99 ASP A N 1
ATOM 811 C CA . ASP A 1 99 ? 11.869 -6.636 -19.647 1.00 97.75 99 ASP A CA 1
ATOM 812 C C . ASP A 1 99 ? 11.732 -6.248 -18.167 1.00 97.75 99 ASP A C 1
ATOM 814 O O . ASP A 1 99 ? 10.686 -5.808 -17.688 1.00 97.75 99 ASP A O 1
ATOM 818 N N . ASN A 1 100 ? 12.835 -6.388 -17.432 1.00 96.19 100 ASN A N 1
ATOM 819 C CA . ASN A 1 100 ? 12.901 -6.095 -16.002 1.00 96.19 100 ASN A CA 1
ATOM 820 C C . ASN A 1 100 ? 12.527 -4.646 -15.656 1.00 96.19 100 ASN A C 1
ATOM 822 O O . ASN A 1 100 ? 11.985 -4.398 -14.574 1.00 96.19 100 ASN A O 1
ATOM 826 N N . HIS A 1 101 ? 12.823 -3.684 -16.535 1.00 95.25 101 HIS A N 1
ATOM 827 C CA . HIS A 1 101 ? 12.499 -2.283 -16.279 1.00 95.25 101 HIS A CA 1
ATOM 828 C C . HIS A 1 101 ? 10.989 -2.072 -16.383 1.00 95.25 101 HIS A C 1
ATOM 830 O O . HIS A 1 101 ? 10.375 -1.561 -15.446 1.00 95.25 101 HIS A O 1
ATOM 836 N N . THR A 1 102 ? 10.385 -2.516 -17.485 1.00 96.31 102 THR A N 1
ATOM 837 C CA . THR A 1 102 ? 8.934 -2.409 -17.699 1.00 96.31 102 THR A CA 1
ATOM 838 C C . THR A 1 102 ? 8.153 -3.195 -16.645 1.00 96.31 102 THR A C 1
ATOM 840 O O . THR A 1 102 ? 7.189 -2.672 -16.084 1.00 96.31 102 THR A O 1
ATOM 843 N N . ALA A 1 103 ? 8.621 -4.391 -16.275 1.00 98.12 103 ALA A N 1
ATOM 844 C CA . ALA A 1 103 ? 8.041 -5.179 -15.191 1.00 98.12 103 ALA A CA 1
ATOM 845 C C . ALA A 1 103 ? 8.064 -4.431 -13.851 1.00 98.12 103 ALA A C 1
ATOM 847 O O . ALA A 1 103 ? 7.043 -4.340 -13.166 1.00 98.12 103 ALA A O 1
ATOM 848 N N . SER A 1 104 ? 9.203 -3.834 -13.493 1.00 97.88 104 SER A N 1
ATOM 849 C CA . SER A 1 104 ? 9.345 -3.082 -12.241 1.00 97.88 104 SER A CA 1
ATOM 850 C C . SER A 1 104 ? 8.476 -1.821 -12.213 1.00 97.88 104 SER A C 1
ATOM 852 O O . SER A 1 104 ? 7.871 -1.524 -11.181 1.00 97.88 104 SER A O 1
ATOM 854 N N . VAL A 1 105 ? 8.376 -1.098 -13.335 1.00 97.00 105 VAL A N 1
ATOM 855 C CA . VAL A 1 105 ? 7.473 0.056 -13.479 1.00 97.00 105 VAL A CA 1
ATOM 856 C C . VAL A 1 105 ? 6.018 -0.376 -13.295 1.00 97.00 105 VAL A C 1
ATOM 858 O O . VAL A 1 105 ? 5.318 0.205 -12.465 1.00 97.00 105 VAL A O 1
ATOM 861 N N . SER A 1 106 ? 5.582 -1.420 -14.007 1.00 97.69 106 SER A N 1
ATOM 862 C CA . SER A 1 106 ? 4.213 -1.946 -13.935 1.00 97.69 106 SER A CA 1
ATOM 863 C C . SER A 1 106 ? 3.840 -2.364 -12.509 1.00 97.69 106 SER A C 1
ATOM 865 O O . SER A 1 106 ? 2.785 -1.972 -12.008 1.00 97.69 106 SER A O 1
ATOM 867 N N . TYR A 1 107 ? 4.742 -3.054 -11.804 1.00 98.62 107 TYR A N 1
ATOM 868 C CA . TYR A 1 107 ? 4.531 -3.445 -10.409 1.00 98.62 107 TYR A CA 1
ATOM 869 C C . TYR A 1 107 ? 4.293 -2.236 -9.495 1.00 98.62 107 TYR A C 1
ATOM 871 O O . TYR A 1 107 ? 3.329 -2.207 -8.729 1.00 98.62 107 TYR A O 1
ATOM 879 N N . LYS A 1 108 ? 5.143 -1.206 -9.595 1.00 98.44 108 LYS A N 1
ATOM 880 C CA . LYS A 1 108 ? 5.031 0.002 -8.764 1.00 98.44 108 LYS A CA 1
ATOM 881 C C . LYS A 1 108 ? 3.772 0.809 -9.083 1.00 98.44 108 LYS A C 1
ATOM 883 O O . LYS A 1 108 ? 3.108 1.291 -8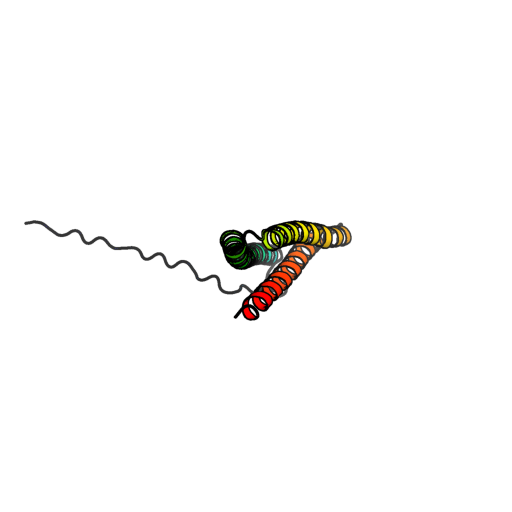.166 1.00 98.44 108 LYS A O 1
ATOM 888 N N . GLN A 1 109 ? 3.422 0.937 -10.362 1.00 97.75 109 GLN A N 1
ATOM 889 C CA . GLN A 1 109 ? 2.202 1.620 -10.797 1.00 97.75 109 GLN A CA 1
ATOM 890 C C . GLN A 1 109 ? 0.941 0.900 -10.305 1.00 97.75 109 GLN A C 1
ATOM 892 O O . GLN A 1 109 ? 0.038 1.551 -9.782 1.00 97.75 109 GLN A O 1
ATOM 897 N N . CYS A 1 110 ? 0.905 -0.432 -10.395 1.00 98.75 110 CYS A N 1
ATOM 898 C CA . CYS A 1 110 ? -0.186 -1.235 -9.849 1.00 98.75 110 CYS A CA 1
ATOM 899 C C . CYS A 1 110 ? -0.332 -1.038 -8.330 1.00 98.75 110 CYS A C 1
ATOM 901 O O . CYS A 1 110 ? -1.435 -0.797 -7.836 1.00 98.75 110 CYS A O 1
ATOM 903 N N . GLN A 1 111 ? 0.778 -1.052 -7.582 1.00 98.75 111 GLN A N 1
ATOM 904 C CA . GLN A 1 111 ? 0.736 -0.801 -6.140 1.00 98.75 111 GLN A CA 1
ATOM 905 C C . GLN A 1 111 ? 0.183 0.598 -5.836 1.00 98.75 111 GLN A C 1
ATOM 907 O O . GLN A 1 111 ? -0.702 0.739 -4.994 1.00 98.75 111 GLN A O 1
ATOM 912 N N . LEU A 1 112 ? 0.653 1.634 -6.542 1.00 98.50 112 LEU A N 1
ATOM 913 C CA . LEU A 1 112 ? 0.134 2.997 -6.389 1.00 98.50 112 LEU A CA 1
ATOM 914 C C . LEU A 1 112 ? -1.369 3.078 -6.658 1.00 98.50 112 LEU A C 1
ATOM 916 O O . LEU A 1 112 ? -2.072 3.766 -5.919 1.00 98.50 112 LEU A O 1
ATOM 920 N N . TYR A 1 113 ? -1.856 2.387 -7.690 1.00 98.44 113 TYR A N 1
ATOM 921 C CA . TYR A 1 113 ? -3.277 2.339 -8.021 1.00 98.44 113 TYR A CA 1
ATOM 922 C C . TYR A 1 113 ? -4.106 1.794 -6.851 1.00 98.44 113 TYR A C 1
ATOM 924 O O . TYR A 1 113 ? -4.995 2.488 -6.356 1.00 98.44 113 TYR A O 1
ATOM 932 N N . HIS A 1 114 ? -3.771 0.604 -6.344 1.00 98.75 114 HIS A N 1
ATOM 933 C CA . HIS A 1 114 ? -4.510 -0.016 -5.238 1.00 98.75 114 HIS A CA 1
ATOM 934 C C . HIS A 1 114 ? -4.462 0.818 -3.961 1.00 98.75 114 HIS A C 1
ATOM 936 O O . HIS A 1 114 ? -5.492 1.026 -3.317 1.00 98.75 114 HIS A O 1
ATOM 942 N N . LEU A 1 115 ? -3.285 1.341 -3.607 1.00 98.69 115 LEU A N 1
ATOM 943 C CA . LEU A 1 115 ? -3.126 2.169 -2.412 1.00 98.69 115 LEU A CA 1
ATOM 944 C C . LEU A 1 115 ? -3.975 3.448 -2.495 1.00 98.69 115 LEU A C 1
ATOM 946 O O . LEU A 1 115 ? -4.660 3.779 -1.528 1.00 98.69 115 LEU A O 1
ATOM 950 N N . LYS A 1 116 ? -3.989 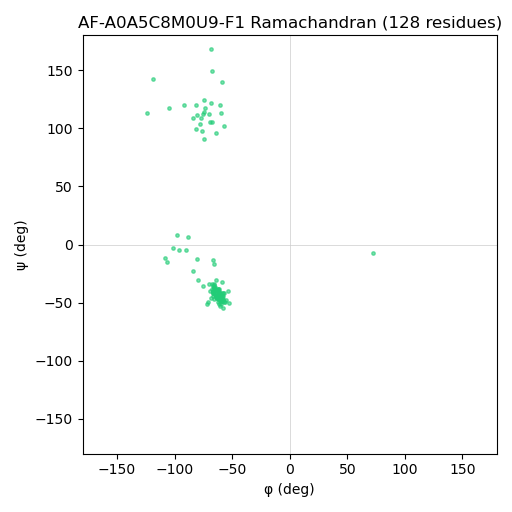4.136 -3.647 1.00 98.12 116 LYS A N 1
ATOM 951 C CA . LYS A 1 116 ? -4.815 5.339 -3.862 1.00 98.12 116 LYS A CA 1
ATOM 952 C C . LYS A 1 116 ? -6.308 5.020 -3.767 1.00 98.12 116 LYS A C 1
ATOM 954 O O . LYS A 1 116 ? -7.019 5.700 -3.035 1.00 98.12 116 LYS A O 1
ATOM 959 N N . GLN A 1 117 ? -6.770 3.945 -4.408 1.00 98.38 117 GLN A N 1
ATOM 960 C CA . GLN A 1 117 ? -8.170 3.508 -4.317 1.00 98.38 117 GLN A CA 1
ATOM 961 C C . GLN A 1 117 ? -8.587 3.213 -2.869 1.00 98.38 117 GLN A C 1
ATOM 963 O O . GLN A 1 117 ? -9.670 3.602 -2.429 1.00 98.38 117 GLN A O 1
ATOM 968 N N . ARG A 1 118 ? -7.715 2.552 -2.098 1.00 98.25 118 ARG A N 1
ATOM 969 C CA . ARG A 1 118 ? -7.982 2.251 -0.690 1.00 98.25 118 ARG A CA 1
ATOM 970 C C . ARG A 1 118 ? -8.039 3.508 0.170 1.00 98.25 118 ARG A C 1
ATOM 972 O O . ARG A 1 118 ? -8.917 3.602 1.023 1.00 98.25 118 ARG A O 1
ATOM 979 N N . ILE A 1 119 ? -7.135 4.460 -0.051 1.00 98.12 119 ILE A N 1
ATOM 980 C CA . ILE A 1 119 ? -7.142 5.754 0.638 1.00 98.12 119 ILE A CA 1
ATOM 981 C C . ILE A 1 119 ? -8.456 6.494 0.379 1.00 98.12 119 ILE A C 1
ATOM 983 O O . ILE A 1 119 ? -9.096 6.927 1.334 1.00 98.12 119 ILE A O 1
ATOM 987 N N . GLU A 1 120 ? -8.893 6.594 -0.877 1.00 97.31 120 GLU A N 1
ATOM 988 C CA . GLU A 1 120 ? -10.148 7.276 -1.219 1.00 97.31 120 GLU A CA 1
ATOM 989 C C . GLU A 1 120 ? -11.366 6.588 -0.591 1.00 97.31 120 GLU A C 1
ATOM 991 O O . GLU A 1 120 ? -12.248 7.252 -0.044 1.00 97.31 120 GLU A O 1
ATOM 996 N N . PHE A 1 121 ? -11.376 5.253 -0.548 1.00 96.75 121 PHE A N 1
ATOM 997 C CA . PHE A 1 121 ? -12.389 4.510 0.199 1.00 96.75 121 PHE A CA 1
ATOM 998 C C . PHE A 1 121 ? -12.382 4.865 1.697 1.00 96.75 121 PHE A C 1
ATOM 1000 O O . PHE A 1 121 ? -13.432 5.155 2.268 1.00 96.75 121 PHE A O 1
ATOM 1007 N N . LEU A 1 122 ? -11.213 4.873 2.349 1.00 96.69 122 LEU A N 1
ATOM 1008 C CA . LEU A 1 122 ? -11.109 5.187 3.779 1.00 96.69 122 LEU A CA 1
ATOM 1009 C C . LEU A 1 122 ? -11.488 6.643 4.087 1.00 96.69 122 LEU A C 1
ATOM 1011 O O . LEU A 1 122 ? -12.078 6.891 5.141 1.00 96.69 122 LEU A O 1
ATOM 1015 N N . LYS A 1 123 ? -11.194 7.586 3.182 1.00 95.62 123 LYS A N 1
ATOM 1016 C CA . LYS A 1 123 ? -11.656 8.981 3.258 1.00 95.62 123 LYS A CA 1
ATOM 1017 C C . LYS A 1 123 ? -13.181 9.059 3.220 1.00 95.62 123 LYS A C 1
ATOM 1019 O O . LYS A 1 123 ? -13.773 9.711 4.075 1.00 95.62 123 LYS A O 1
ATOM 1024 N N . HIS A 1 124 ? -13.810 8.351 2.281 1.00 93.50 124 HIS A N 1
ATOM 1025 C CA . HIS A 1 124 ? -15.264 8.341 2.127 1.00 93.50 124 HIS A CA 1
ATOM 1026 C C . HIS A 1 124 ? -15.987 7.731 3.336 1.00 93.50 124 HIS A C 1
ATOM 1028 O O . HIS A 1 124 ? -16.940 8.308 3.849 1.00 93.50 124 HIS A O 1
ATOM 1034 N N . VAL A 1 125 ? -15.501 6.598 3.853 1.00 88.94 125 VAL A N 1
ATOM 1035 C CA . VAL A 1 125 ? -16.083 5.969 5.055 1.00 88.94 125 VAL A CA 1
ATOM 1036 C C . VAL A 1 125 ? -15.929 6.865 6.292 1.00 88.94 125 VAL A C 1
ATOM 1038 O O . VAL A 1 125 ? -16.776 6.853 7.183 1.00 88.94 125 VAL A O 1
ATOM 1041 N N . ASN A 1 126 ? -14.869 7.677 6.357 1.00 76.38 126 ASN A N 1
ATOM 1042 C CA . ASN A 1 126 ? -14.674 8.608 7.464 1.00 76.38 126 ASN A CA 1
ATOM 1043 C C . ASN A 1 126 ? -15.723 9.737 7.481 1.00 76.38 126 ASN A C 1
ATOM 1045 O O . ASN A 1 126 ? -16.113 10.153 8.565 1.00 76.38 126 ASN A O 1
ATOM 1049 N N . SER A 1 127 ? -16.194 10.206 6.317 1.00 60.62 127 SER A N 1
ATOM 1050 C CA . SER A 1 127 ? -17.147 11.325 6.202 1.00 60.62 127 SER A CA 1
ATOM 1051 C C . SER A 1 127 ? -18.611 10.951 6.443 1.00 60.62 127 SER A C 1
ATOM 1053 O O . SER A 1 127 ? -19.447 11.833 6.565 1.00 60.62 127 SER A O 1
ATOM 1055 N N . THR A 1 128 ? -18.944 9.661 6.477 1.00 54.69 128 THR A N 1
ATOM 1056 C CA . THR A 1 128 ? -20.319 9.166 6.694 1.00 54.69 128 THR A CA 1
ATOM 1057 C C . THR A 1 128 ? -20.590 8.765 8.149 1.00 54.69 128 THR A C 1
ATOM 1059 O O . THR A 1 128 ? -21.591 8.113 8.426 1.00 54.69 128 THR A O 1
ATOM 1062 N N . SER A 1 129 ? -19.653 9.064 9.053 1.00 50.38 129 SER A N 1
ATOM 1063 C CA . SER A 1 129 ? -19.698 8.691 10.476 1.00 50.38 129 SER A CA 1
ATOM 1064 C C . SER A 1 129 ? -20.117 9.846 11.402 1.00 50.38 129 SER A C 1
ATOM 1066 O O . SER A 1 129 ? -20.206 9.621 12.608 1.00 50.38 129 SER A O 1
ATOM 1068 N N . ASP A 1 130 ? -20.335 11.039 10.839 1.00 39.88 130 ASP A N 1
ATOM 1069 C CA . ASP A 1 130 ? -20.830 12.256 11.504 1.00 39.88 130 ASP A CA 1
ATOM 1070 C C . ASP A 1 130 ? -22.287 12.518 11.080 1.00 39.88 130 ASP A C 1
ATOM 1072 O O . ASP A 1 130 ? -23.069 13.027 11.917 1.00 39.88 130 ASP A O 1
#

Solvent-accessible surface area (backbone atoms only — not comparable to full-atom values): 7590 Å² total; per-residue (Å²): 140,87,81,86,79,81,81,81,81,82,80,80,79,75,80,78,81,68,87,76,82,71,43,78,89,81,34,56,76,66,58,31,49,52,40,50,52,52,48,45,55,50,50,51,51,53,39,51,53,54,52,49,56,52,46,53,55,34,50,52,47,21,68,77,68,66,57,49,62,65,44,54,50,51,54,51,49,53,58,50,48,54,53,47,46,51,54,64,19,47,57,54,22,62,71,38,56,87,43,62,66,62,12,53,50,50,27,52,51,44,44,47,50,53,49,51,55,51,40,54,50,53,54,54,60,60,71,75,76,121

pLDDT: mean 88.81, std 16.46, range [39.88, 98.81]

Mean predicted aligned error: 8.32 Å

Radius of gyration: 21.32 Å; Cα contacts (8 Å, |Δi|>4): 73; chains: 1; bounding box: 51×54×54 Å

InterPro domains:
  IPR009739 Lysozyme inhibitor LprI-like, N-terminal [PF07007] (22-122)

Organism: NCBI:txid400153

Secondary structure (DSSP, 8-state):
-----------------------TTTS-HHHHHHHHHHHHHHHHHHHHHHHHHHHHHHHHHHHHH---HHHHHHHHHHHHHHHHHHHHHHHHHHHTTT-HHHHHHHHHHHHHHHHHHHHHHHHHHHHT--